Protein AF-A0A8C2FD23-F1 (afdb_monomer_lite)

Radius of gyration: 20.83 Å; chains: 1; bounding box: 55×33×51 Å

Secondary structure (DSSP, 8-state):
-GGGS-HHHHHHHHHHHHHHH-SS-SS---HHHHHHHHHHHHHHHHHHHHHHHHHHH-TT-SS-EEHHHHHHHHHGGGGG---HHHHHHHHHHHHHHHHHHHHH-SS-SSEE-HHHHHHHH-GGG-GGGHHHHHHHHHHHHHHHHHHHHS--

Sequence (152 aa):
TFNQLTPEESKRRLGKIAEKIDEDQDGFVTVDEMKRWIKQALKRWIDDDMERQWQAHNQNSDAYVSWEEYKNVTFGYIFDEADPKVSFNYRQMMIRDERRFKMADYDGDMRANKEEFTAFLHPEEFDYMKDIIVLQTFICKEAIYIHTHTHT

Organism: Cyprinus carpio (NCBI:txid7962)

pLDDT: mean 82.11, std 15.21, range [41.28, 96.44]

InterPro domains:
  IPR002048 EF-hand domain [PS50222] (9-44)
  IPR011992 EF-hand domain pair [SSF47473] (5-132)
  IPR018247 EF-Hand 1, calcium-binding site [PS00018] (22-34)

Foldseek 3Di:
DLVPDDPVVNVVVVQVVQCVLCPVPPSDHDPVSVVVVVVVVVVVVLVVVLVVVCVQQPPVPDQWGALVSVCCSPCVVVVPDPDPVSVVVVVVVSVLLQVLLCQLPPVRPRIGGSNSSSCSVCVVVPPSSVVSVVVVVVVVVVVVVCVVPVPD

Structure (mmCIF, N/CA/C/O backbone):
data_AF-A0A8C2FD23-F1
#
_entry.id   AF-A0A8C2FD23-F1
#
loop_
_atom_site.group_PDB
_atom_site.id
_atom_site.type_symbol
_atom_site.label_atom_id
_atom_site.label_alt_id
_atom_site.label_comp_id
_atom_site.label_asym_id
_atom_site.label_entity_id
_atom_site.label_seq_id
_atom_site.pdbx_PDB_ins_code
_atom_site.Cartn_x
_atom_site.Cartn_y
_atom_site.Cartn_z
_atom_site.occupancy
_atom_site.B_iso_or_equiv
_atom_site.auth_seq_id
_atom_site.auth_comp_id
_atom_site.auth_asym_id
_atom_site.auth_atom_id
_atom_site.pdbx_PDB_model_num
ATOM 1 N N . THR A 1 1 ? 6.323 14.826 20.253 1.00 47.00 1 THR A N 1
ATOM 2 C CA . THR A 1 1 ? 6.186 13.367 20.502 1.00 47.00 1 THR A CA 1
ATOM 3 C C . THR A 1 1 ? 5.312 13.139 21.733 1.00 47.00 1 THR A C 1
ATOM 5 O O . THR A 1 1 ? 5.292 14.002 22.600 1.00 47.00 1 THR A O 1
ATOM 8 N N . PHE A 1 2 ? 4.554 12.031 21.809 1.00 44.72 2 PHE A N 1
ATOM 9 C CA . PHE A 1 2 ? 3.543 11.753 22.862 1.00 44.72 2 PHE A CA 1
ATOM 10 C C . PHE A 1 2 ? 4.109 11.778 24.301 1.00 44.72 2 PHE A C 1
ATOM 12 O O . PHE A 1 2 ? 3.396 12.105 25.240 1.00 44.72 2 PHE A O 1
ATOM 19 N N . ASN A 1 3 ? 5.419 11.559 24.453 1.00 53.94 3 ASN A N 1
ATOM 20 C CA . ASN A 1 3 ? 6.145 11.555 25.731 1.00 53.94 3 ASN A CA 1
ATOM 21 C C . ASN A 1 3 ? 6.301 12.938 26.407 1.00 53.94 3 ASN A C 1
ATOM 23 O O . ASN A 1 3 ? 6.922 13.024 27.459 1.00 53.94 3 ASN A O 1
ATOM 27 N N . GLN A 1 4 ? 5.789 14.020 25.808 1.00 60.91 4 GLN A N 1
ATOM 28 C CA . GLN A 1 4 ? 5.907 15.397 26.323 1.00 60.91 4 GLN A CA 1
ATOM 29 C C . GLN A 1 4 ? 4.569 15.992 26.800 1.00 60.91 4 GLN A C 1
ATOM 31 O O . GLN A 1 4 ? 4.493 17.184 27.086 1.00 60.91 4 GLN A O 1
ATOM 36 N N . LEU A 1 5 ? 3.495 15.198 26.842 1.00 58.25 5 LEU A N 1
ATOM 37 C CA . LEU A 1 5 ? 2.162 15.674 27.213 1.00 58.25 5 LEU A CA 1
ATOM 38 C C . LEU A 1 5 ? 1.913 15.473 28.709 1.00 58.25 5 LEU A C 1
ATOM 40 O O . LEU A 1 5 ? 2.263 14.435 29.268 1.00 58.25 5 LEU A O 1
ATOM 44 N N . THR A 1 6 ? 1.265 16.447 29.352 1.00 73.94 6 THR A N 1
ATOM 45 C CA . THR A 1 6 ? 0.808 16.286 30.736 1.00 73.94 6 THR A CA 1
ATOM 46 C C . THR A 1 6 ? -0.185 15.117 30.838 1.00 73.94 6 THR A C 1
ATOM 48 O O . THR A 1 6 ? -0.850 14.780 29.846 1.00 73.94 6 THR A O 1
ATOM 51 N N . PRO A 1 7 ? -0.307 14.472 32.010 1.00 75.94 7 PRO A N 1
ATOM 52 C CA . PRO A 1 7 ? -1.253 13.374 32.220 1.00 75.94 7 PRO A CA 1
ATOM 53 C C . PRO A 1 7 ? -2.692 13.724 31.811 1.00 75.94 7 PRO A C 1
ATOM 55 O O . PRO A 1 7 ? -3.405 12.890 31.251 1.00 75.94 7 PRO A O 1
ATOM 58 N N . GLU A 1 8 ? -3.101 14.974 32.027 1.00 77.81 8 GLU A N 1
ATOM 59 C CA . GLU A 1 8 ? -4.424 15.499 31.691 1.00 77.81 8 GLU A CA 1
ATOM 60 C C . GLU A 1 8 ? -4.632 15.591 30.174 1.00 77.81 8 GLU A C 1
ATOM 62 O O . GLU A 1 8 ? -5.672 15.175 29.662 1.00 77.81 8 GLU A O 1
ATOM 67 N N . GLU A 1 9 ? -3.634 16.074 29.431 1.00 77.38 9 GLU A N 1
ATOM 68 C CA . GLU A 1 9 ? -3.711 16.184 27.971 1.00 77.38 9 GLU A CA 1
ATOM 69 C C . GLU A 1 9 ? -3.639 14.806 27.298 1.00 77.38 9 GLU A C 1
ATOM 71 O O . GLU A 1 9 ? -4.342 14.557 26.317 1.00 77.38 9 GLU A O 1
ATOM 76 N N . SER A 1 10 ? -2.858 13.879 27.861 1.00 77.25 10 SER A N 1
ATOM 77 C CA . SER A 1 10 ? -2.819 12.479 27.424 1.00 77.25 10 SER A CA 1
ATOM 78 C C . SER A 1 10 ? -4.171 11.791 27.623 1.00 77.25 10 SER A C 1
ATOM 80 O O . SER A 1 10 ? -4.690 11.198 26.678 1.00 77.25 10 SER A O 1
ATOM 82 N N . LYS A 1 11 ? -4.797 11.937 28.803 1.00 79.50 11 LYS A N 1
ATOM 83 C CA . LYS A 1 11 ? -6.154 11.423 29.068 1.00 79.50 11 LYS A CA 1
ATOM 84 C C . LYS A 1 11 ? -7.192 12.034 28.134 1.00 79.50 11 LYS A C 1
ATOM 86 O O . LYS A 1 11 ? -8.011 11.306 27.586 1.00 79.50 11 LYS A O 1
ATOM 91 N N . ARG A 1 12 ? -7.140 13.349 27.904 1.00 82.94 12 ARG A N 1
ATOM 92 C CA . ARG A 1 12 ? -8.079 14.040 27.010 1.00 82.94 12 ARG A CA 1
ATOM 93 C C . ARG A 1 12 ? -7.971 13.542 25.568 1.00 82.94 12 ARG A C 1
ATOM 95 O O . ARG A 1 12 ? -8.985 13.348 24.905 1.00 82.94 12 ARG A O 1
ATOM 102 N N . ARG A 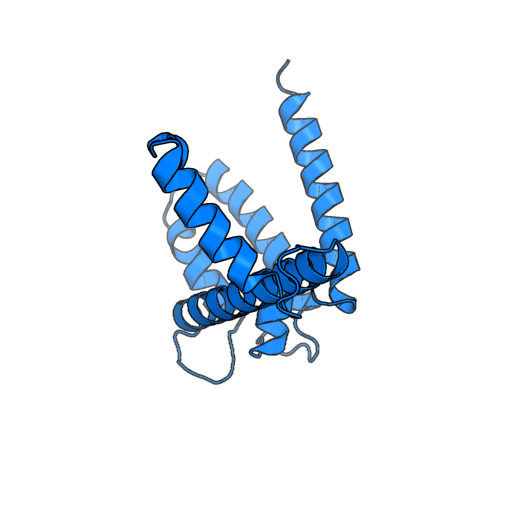1 13 ? -6.750 13.337 25.064 1.00 83.44 13 ARG A N 1
ATOM 103 C CA . ARG A 1 13 ? -6.531 12.799 23.713 1.00 83.44 13 ARG A CA 1
ATOM 104 C C . ARG A 1 13 ? -6.959 11.344 23.601 1.00 83.44 13 ARG A C 1
ATOM 106 O O . ARG A 1 13 ? -7.582 10.997 22.606 1.00 83.44 13 ARG A O 1
ATOM 113 N N . LEU A 1 14 ? -6.655 10.530 24.612 1.00 83.38 14 LEU A N 1
ATOM 114 C CA . LEU A 1 14 ? -7.077 9.133 24.648 1.00 83.38 14 LEU A CA 1
ATOM 115 C C . LEU A 1 14 ? -8.607 9.022 24.688 1.00 83.38 14 LEU A C 1
ATOM 117 O O . LEU A 1 14 ? -9.166 8.226 23.947 1.00 83.38 14 LEU A O 1
ATOM 121 N N . GLY A 1 15 ? -9.277 9.878 25.468 1.00 85.88 15 GLY A N 1
ATOM 122 C CA . GLY A 1 15 ? -10.740 9.950 25.533 1.00 85.88 15 GLY A CA 1
ATOM 123 C C . GLY A 1 15 ? -11.374 10.231 24.170 1.00 85.88 15 GLY A C 1
ATOM 124 O O . GLY A 1 15 ? -12.239 9.485 23.738 1.00 85.88 15 GLY A O 1
ATOM 125 N N . LYS A 1 16 ? -10.848 11.205 23.416 1.00 87.00 16 LYS A N 1
ATOM 126 C CA . LYS A 1 16 ? -11.310 11.492 22.042 1.00 87.00 16 LYS A CA 1
ATOM 127 C C . LYS A 1 16 ? -11.091 10.352 21.048 1.00 87.00 16 LYS A C 1
ATOM 129 O O . LYS A 1 16 ? -11.702 10.347 19.984 1.00 87.00 16 LYS A O 1
ATOM 134 N N . ILE A 1 17 ? -10.129 9.471 21.314 1.00 85.75 17 ILE A N 1
ATOM 135 C CA . ILE A 1 17 ? -9.892 8.284 20.491 1.00 85.75 17 ILE A CA 1
ATOM 136 C C . ILE A 1 17 ? -10.873 7.190 20.909 1.00 85.75 17 ILE A C 1
ATOM 138 O O . ILE A 1 17 ? -11.491 6.602 20.034 1.00 85.75 17 ILE A O 1
ATOM 142 N N . ALA A 1 18 ? -11.074 6.978 22.212 1.00 87.25 18 ALA A N 1
ATOM 143 C CA . ALA A 1 18 ? -12.063 6.039 22.737 1.00 87.25 18 ALA A CA 1
ATOM 144 C C . ALA A 1 18 ? -13.479 6.364 22.236 1.00 87.25 18 ALA A C 1
ATOM 146 O O . ALA A 1 18 ? -14.126 5.478 21.701 1.00 87.25 18 ALA A O 1
ATOM 147 N N . GLU A 1 19 ? -13.887 7.637 22.250 1.00 89.00 19 GLU A N 1
ATOM 148 C CA . GLU A 1 19 ? -15.161 8.116 21.676 1.00 89.00 19 GLU A CA 1
ATOM 149 C C . GLU A 1 19 ? -15.326 7.807 20.176 1.00 89.00 19 GLU A C 1
ATOM 151 O O . GLU A 1 19 ? -16.437 7.801 19.663 1.00 89.00 19 GLU A O 1
ATOM 156 N N . LYS A 1 20 ? -14.226 7.613 19.438 1.00 87.06 20 LYS A N 1
ATOM 157 C CA . LYS A 1 20 ? -14.264 7.236 18.014 1.00 87.06 20 LYS A CA 1
ATOM 158 C C . LYS A 1 20 ? -14.242 5.727 17.793 1.00 87.06 20 LYS A C 1
ATOM 160 O O . LYS A 1 20 ? -14.467 5.301 16.663 1.00 87.06 20 LYS A O 1
ATOM 165 N N . ILE A 1 21 ? -13.845 4.962 18.808 1.00 89.69 21 ILE A N 1
ATOM 166 C CA . ILE A 1 21 ? -13.783 3.500 18.763 1.00 89.69 21 ILE A CA 1
ATOM 167 C C . ILE A 1 21 ? -15.110 2.913 19.245 1.00 89.69 21 ILE A C 1
ATOM 169 O O . ILE A 1 21 ? -15.560 1.942 18.653 1.00 89.69 21 ILE A O 1
ATOM 173 N N . ASP A 1 22 ? -15.689 3.506 20.289 1.00 91.25 22 ASP A N 1
ATOM 174 C CA . ASP A 1 22 ? -17.010 3.198 20.839 1.00 91.25 22 ASP A CA 1
ATOM 175 C C . ASP A 1 22 ? -18.089 3.505 19.781 1.00 91.25 22 ASP A C 1
ATOM 177 O O . ASP A 1 22 ? -18.462 4.660 19.549 1.00 91.25 22 ASP A O 1
ATOM 181 N N . GLU A 1 23 ? -18.491 2.472 19.036 1.00 87.75 23 GLU A N 1
ATOM 182 C CA . GLU A 1 23 ? -19.409 2.583 17.898 1.00 87.75 23 GLU A CA 1
ATOM 183 C C . GLU A 1 23 ? -20.866 2.582 18.369 1.00 87.75 23 GLU A C 1
ATOM 185 O O . GLU A 1 23 ? -21.706 3.239 17.745 1.00 87.75 23 GLU A O 1
ATOM 190 N N . ASP A 1 24 ? -21.168 1.842 19.440 1.00 90.56 24 ASP A N 1
ATOM 191 C CA . ASP A 1 24 ? -22.516 1.736 20.004 1.00 90.56 24 ASP A CA 1
ATOM 192 C C . ASP A 1 24 ? -22.827 2.792 21.078 1.00 90.56 24 ASP A C 1
ATOM 194 O O . ASP A 1 24 ? -23.991 2.952 21.460 1.00 90.56 24 ASP A O 1
ATOM 198 N N . GLN A 1 25 ? -21.827 3.599 21.445 1.00 89.75 25 GLN A N 1
ATOM 199 C CA . GLN A 1 25 ? -21.914 4.715 22.385 1.00 89.75 25 GLN A CA 1
ATOM 200 C C . GLN A 1 25 ? -22.344 4.275 23.788 1.00 89.75 25 GLN A C 1
ATOM 202 O O . GLN A 1 25 ? -22.996 5.040 24.510 1.00 89.75 25 GLN A O 1
ATOM 207 N N . ASP A 1 26 ? -21.997 3.049 24.185 1.00 91.25 26 ASP A N 1
ATOM 208 C CA . ASP A 1 26 ? -22.305 2.514 25.510 1.00 91.25 26 ASP A CA 1
ATOM 209 C C . ASP A 1 26 ? -21.333 3.008 26.604 1.00 91.25 26 ASP A C 1
ATOM 211 O O . ASP A 1 26 ? -21.570 2.804 27.803 1.00 91.25 26 ASP A O 1
ATOM 215 N N . GLY A 1 27 ? -20.283 3.737 26.205 1.00 89.06 27 GLY A N 1
ATOM 216 C CA . GLY A 1 27 ? -19.261 4.304 27.079 1.00 89.06 27 GLY A CA 1
ATOM 217 C C . GLY A 1 27 ? -18.094 3.357 27.368 1.00 89.06 27 GLY A C 1
ATOM 218 O O . GLY A 1 27 ? -17.200 3.715 28.147 1.00 89.06 27 GLY A O 1
ATOM 219 N N . PHE A 1 28 ? -18.075 2.171 26.763 1.00 90.12 28 PHE A N 1
ATOM 220 C CA . PHE A 1 28 ? -17.003 1.192 26.839 1.00 90.12 28 PHE A CA 1
ATOM 221 C C . PHE A 1 28 ? -16.396 0.946 25.456 1.00 90.12 28 PHE A C 1
ATOM 223 O O . PHE A 1 28 ? -16.921 1.319 24.422 1.00 90.12 28 PHE A O 1
ATOM 230 N N . VAL A 1 29 ? -15.202 0.353 25.445 1.00 90.69 29 VAL A N 1
ATOM 231 C CA . VAL A 1 29 ? -14.561 -0.085 24.204 1.00 90.69 29 VAL A CA 1
ATOM 232 C C . VAL A 1 29 ? -14.371 -1.583 24.290 1.00 90.69 29 VAL A C 1
ATOM 234 O O . VAL A 1 29 ? -13.543 -2.084 25.060 1.00 90.69 29 VAL A O 1
ATOM 237 N N . THR A 1 30 ? -15.143 -2.305 23.493 1.00 93.25 30 THR A N 1
ATOM 238 C CA . THR A 1 30 ? -15.041 -3.754 23.379 1.00 93.25 30 THR A CA 1
ATOM 239 C C . THR A 1 30 ? -13.857 -4.160 22.497 1.00 93.25 30 THR A C 1
ATOM 241 O O . THR A 1 30 ? -13.329 -3.399 21.680 1.00 93.25 30 THR A O 1
ATOM 244 N N . VAL A 1 31 ? -13.415 -5.415 22.638 1.00 92.38 31 VAL A N 1
ATOM 245 C CA . VAL A 1 31 ? -12.338 -5.976 21.801 1.00 92.38 31 VAL A CA 1
ATOM 246 C C . VAL A 1 31 ? -12.713 -5.948 20.318 1.00 92.38 31 VAL A C 1
ATOM 248 O O . VAL A 1 31 ? -11.846 -5.742 19.467 1.00 92.38 31 VAL A O 1
ATOM 251 N N . ASP A 1 32 ? -13.986 -6.162 19.994 1.00 93.38 32 ASP A N 1
ATOM 252 C CA . ASP A 1 32 ? -14.434 -6.222 18.607 1.00 93.38 32 ASP A CA 1
ATOM 253 C C . ASP A 1 32 ? -14.523 -4.833 17.970 1.00 93.38 32 ASP A C 1
ATOM 255 O O . ASP A 1 32 ? -14.112 -4.683 16.819 1.00 93.38 32 ASP A O 1
ATOM 259 N N . GLU A 1 33 ? -14.948 -3.812 18.714 1.00 91.25 33 GLU A N 1
ATOM 260 C CA . GLU A 1 33 ? -14.868 -2.409 18.281 1.00 91.25 33 GLU A CA 1
ATOM 261 C C . GLU A 1 33 ? -13.429 -1.971 18.049 1.00 91.25 33 GLU A C 1
ATOM 263 O O . GLU A 1 33 ? -13.102 -1.443 16.987 1.00 91.25 33 GLU A O 1
ATOM 268 N N . MET A 1 34 ? -12.528 -2.292 18.981 1.00 91.56 34 MET A N 1
ATOM 269 C CA . MET A 1 34 ? -11.105 -2.003 18.818 1.00 91.56 34 MET A CA 1
ATOM 270 C C . MET A 1 34 ? -10.544 -2.660 17.548 1.00 91.56 34 MET A C 1
ATOM 272 O O . MET A 1 34 ? -9.848 -2.014 16.765 1.00 91.56 34 MET A O 1
ATOM 276 N N . LYS A 1 35 ? -10.872 -3.934 17.292 1.00 91.19 35 LYS A N 1
ATOM 277 C CA . LYS A 1 35 ? -10.460 -4.628 16.060 1.00 91.19 35 LYS A CA 1
ATOM 278 C C . LYS A 1 35 ? -11.019 -3.954 14.808 1.00 91.19 35 LYS A C 1
ATOM 280 O O . LYS A 1 35 ? -10.288 -3.825 13.826 1.00 91.19 35 LYS A O 1
ATOM 285 N N . ARG A 1 36 ? -12.295 -3.554 14.810 1.00 91.75 36 ARG A N 1
ATOM 286 C CA . ARG A 1 36 ? -12.918 -2.862 13.671 1.00 91.75 36 ARG A CA 1
ATOM 287 C C . ARG A 1 36 ? -12.263 -1.511 13.428 1.00 91.75 36 ARG A C 1
ATOM 289 O O . ARG A 1 36 ? -11.894 -1.231 12.289 1.00 91.75 36 ARG A O 1
ATOM 296 N N . TRP A 1 37 ? -12.030 -0.732 14.478 1.00 92.12 37 TRP A N 1
ATOM 297 C CA . TRP A 1 37 ? -11.359 0.557 14.380 1.00 92.12 37 TRP A CA 1
ATOM 298 C C . TRP A 1 37 ? -9.928 0.425 13.851 1.00 92.12 37 TRP A C 1
ATOM 300 O O . TRP A 1 37 ? -9.559 1.147 12.928 1.00 92.12 37 TRP A O 1
ATOM 310 N N . ILE A 1 38 ? -9.145 -0.543 14.348 1.00 90.25 38 ILE A N 1
ATOM 311 C CA . ILE A 1 38 ? -7.787 -0.812 13.844 1.00 90.25 38 ILE A CA 1
ATOM 312 C C . ILE A 1 38 ? -7.821 -1.150 12.350 1.00 90.25 38 ILE A C 1
ATOM 314 O O . ILE A 1 38 ? -7.049 -0.580 11.583 1.00 90.25 38 ILE A O 1
ATOM 318 N N . LYS A 1 39 ? -8.733 -2.029 11.914 1.00 89.69 39 LYS A N 1
ATOM 319 C CA . LYS A 1 39 ? -8.879 -2.379 10.490 1.00 89.69 39 LYS A CA 1
ATOM 320 C C . LYS A 1 39 ? -9.262 -1.173 9.632 1.00 89.69 39 LYS A C 1
ATOM 322 O O . LYS A 1 39 ? -8.702 -0.984 8.558 1.00 89.69 39 LYS A O 1
ATOM 327 N N . GLN A 1 40 ? -10.192 -0.342 10.099 1.00 89.62 40 GLN A N 1
ATOM 328 C CA . GLN A 1 40 ? -10.587 0.878 9.390 1.00 89.62 40 GLN A CA 1
ATOM 329 C C . GLN A 1 40 ? -9.442 1.894 9.316 1.00 89.62 40 GLN A C 1
ATOM 331 O O . GLN A 1 40 ? -9.249 2.523 8.278 1.00 89.62 40 GLN A O 1
ATOM 336 N N . ALA A 1 41 ? -8.683 2.061 10.401 1.00 90.44 41 ALA A N 1
ATOM 337 C CA . ALA A 1 41 ? -7.537 2.959 10.443 1.00 90.44 41 ALA A CA 1
ATOM 338 C C . ALA A 1 41 ? -6.426 2.486 9.497 1.00 90.44 41 ALA A C 1
ATOM 340 O O . ALA A 1 41 ? -5.882 3.301 8.754 1.00 90.44 41 ALA A O 1
ATOM 341 N N . LEU A 1 42 ? -6.148 1.178 9.481 1.00 88.31 42 LEU A N 1
ATOM 342 C CA . LEU A 1 42 ? -5.193 0.559 8.565 1.00 88.31 42 LEU A CA 1
ATOM 343 C C . LEU A 1 42 ? -5.609 0.774 7.108 1.00 88.31 42 LEU A C 1
ATOM 345 O O . LEU A 1 42 ? -4.807 1.265 6.324 1.00 88.31 42 LEU A O 1
ATOM 349 N N . LYS A 1 43 ? -6.877 0.508 6.769 1.00 90.25 43 LYS A N 1
ATOM 350 C CA . LYS A 1 43 ? -7.400 0.732 5.415 1.00 90.25 43 LYS A CA 1
ATOM 351 C C . LYS A 1 43 ? -7.236 2.183 4.959 1.00 90.25 43 LYS A C 1
ATOM 353 O O . LYS A 1 43 ? -6.738 2.421 3.871 1.00 90.25 43 LYS A O 1
ATOM 358 N N . ARG A 1 44 ? -7.594 3.156 5.804 1.00 90.94 44 ARG A N 1
ATOM 359 C CA . ARG A 1 44 ? -7.407 4.583 5.475 1.00 90.94 44 ARG A CA 1
ATOM 360 C C . ARG A 1 44 ? -5.938 4.935 5.264 1.00 90.94 44 ARG A C 1
ATOM 362 O O . ARG A 1 44 ? -5.624 5.719 4.382 1.00 90.94 44 ARG A O 1
ATOM 369 N N . TRP A 1 45 ? -5.049 4.374 6.082 1.00 90.56 45 TRP A N 1
ATOM 370 C CA . TRP A 1 45 ? -3.616 4.594 5.925 1.00 90.56 45 TRP A CA 1
ATOM 371 C C . TRP A 1 45 ? -3.089 4.009 4.608 1.00 90.56 45 TRP A C 1
ATOM 373 O O . TRP A 1 45 ? -2.328 4.695 3.933 1.00 90.56 45 TRP A O 1
ATOM 383 N N . ILE A 1 46 ? -3.532 2.805 4.233 1.00 87.88 46 ILE A N 1
ATOM 384 C CA . ILE A 1 46 ? -3.225 2.174 2.940 1.00 87.88 46 ILE A CA 1
ATOM 385 C C . ILE A 1 46 ? -3.734 3.035 1.786 1.00 87.88 46 ILE A C 1
ATOM 387 O O . ILE A 1 46 ? -2.972 3.322 0.874 1.00 87.88 46 ILE A O 1
ATOM 391 N N . ASP A 1 47 ? -4.988 3.489 1.836 1.00 89.44 47 ASP A N 1
ATOM 392 C CA . ASP A 1 47 ? -5.572 4.328 0.784 1.00 89.44 47 ASP A CA 1
ATOM 393 C C . ASP A 1 47 ? -4.773 5.638 0.616 1.00 89.44 47 ASP A C 1
ATOM 395 O O . ASP A 1 47 ? -4.435 6.038 -0.500 1.00 89.44 47 ASP A O 1
ATOM 399 N N . ASP A 1 48 ? -4.413 6.284 1.731 1.00 91.25 48 ASP A N 1
ATOM 400 C CA . ASP A 1 48 ? -3.604 7.505 1.732 1.00 91.25 48 ASP A CA 1
ATOM 401 C C . ASP A 1 48 ? -2.172 7.264 1.223 1.00 91.25 48 ASP A C 1
ATOM 403 O O . ASP A 1 48 ? -1.594 8.134 0.567 1.00 91.25 48 ASP A O 1
ATOM 407 N N . ASP A 1 49 ? -1.549 6.136 1.582 1.00 89.50 49 ASP A N 1
ATOM 408 C CA . ASP A 1 49 ? -0.210 5.781 1.104 1.00 89.50 49 ASP A CA 1
ATOM 409 C C . ASP A 1 49 ? -0.229 5.436 -0.383 1.00 89.50 49 ASP A C 1
ATOM 411 O O . ASP A 1 49 ? 0.555 6.006 -1.140 1.00 89.50 49 ASP A O 1
ATOM 415 N N . MET A 1 50 ? -1.191 4.621 -0.819 1.00 92.06 50 MET A N 1
ATOM 416 C CA . MET A 1 50 ? -1.416 4.284 -2.221 1.00 92.06 50 MET A CA 1
ATOM 417 C C . MET A 1 50 ? -1.554 5.539 -3.074 1.00 92.06 50 MET A C 1
ATOM 419 O O . MET A 1 50 ? -0.844 5.665 -4.067 1.00 92.06 50 MET A O 1
ATOM 423 N N . GLU A 1 51 ? -2.393 6.500 -2.682 1.00 92.44 51 GLU A N 1
ATOM 424 C CA . GLU A 1 51 ? -2.594 7.712 -3.478 1.00 92.44 51 GLU A CA 1
ATOM 425 C C . GLU A 1 51 ? -1.318 8.568 -3.548 1.00 92.44 51 GLU A C 1
ATOM 427 O O . GLU A 1 51 ? -0.970 9.078 -4.615 1.00 92.44 51 GLU A O 1
ATOM 432 N N . ARG A 1 52 ? -0.562 8.677 -2.445 1.00 93.19 52 ARG A N 1
ATOM 433 C CA . ARG A 1 52 ? 0.741 9.364 -2.442 1.00 93.19 52 ARG A CA 1
ATOM 434 C C . ARG A 1 52 ? 1.751 8.676 -3.360 1.00 93.19 52 ARG A C 1
ATOM 436 O O . ARG A 1 52 ? 2.415 9.351 -4.146 1.00 93.19 52 ARG A O 1
ATOM 443 N N . GLN A 1 53 ? 1.876 7.352 -3.264 1.00 92.75 53 GLN A N 1
ATOM 444 C CA . GLN A 1 53 ? 2.809 6.576 -4.082 1.00 92.75 53 GLN A CA 1
ATOM 445 C C . GLN A 1 53 ? 2.408 6.598 -5.557 1.00 92.75 53 GLN A C 1
ATOM 447 O O . GLN A 1 53 ? 3.277 6.738 -6.416 1.00 92.75 53 GLN A O 1
ATOM 452 N N . TRP A 1 54 ? 1.109 6.522 -5.850 1.00 93.00 54 TRP A N 1
ATOM 453 C CA . TRP A 1 54 ? 0.565 6.605 -7.201 1.00 93.00 54 TRP A CA 1
ATOM 454 C C . TRP A 1 54 ? 0.945 7.927 -7.863 1.00 93.00 54 TRP A C 1
ATOM 456 O O . TRP A 1 54 ? 1.537 7.930 -8.937 1.00 93.00 54 TRP A O 1
ATOM 466 N N . GLN A 1 55 ? 0.689 9.052 -7.191 1.00 93.50 55 GLN A N 1
ATOM 467 C CA . GLN A 1 55 ? 1.037 10.382 -7.704 1.00 93.50 55 GLN A CA 1
ATOM 468 C C . GLN A 1 55 ? 2.546 10.565 -7.906 1.00 93.50 55 GLN A C 1
ATOM 470 O O . GLN A 1 55 ? 2.963 11.246 -8.839 1.00 93.50 55 GLN A O 1
ATOM 475 N N . ALA A 1 56 ? 3.372 9.967 -7.045 1.00 91.75 56 ALA A N 1
ATOM 476 C CA . ALA A 1 56 ? 4.824 10.058 -7.158 1.00 91.75 56 ALA A CA 1
ATOM 477 C C . ALA A 1 56 ? 5.392 9.243 -8.335 1.00 91.75 56 ALA A C 1
ATOM 479 O O . ALA A 1 56 ? 6.386 9.655 -8.933 1.00 91.75 56 ALA A O 1
ATOM 480 N N . HIS A 1 57 ? 4.788 8.101 -8.670 1.00 91.38 57 HIS A N 1
ATOM 481 C CA . HIS A 1 57 ? 5.332 7.171 -9.666 1.00 91.38 57 HIS A CA 1
ATOM 482 C C . HIS A 1 57 ? 4.655 7.262 -11.036 1.00 91.38 57 HIS A C 1
ATOM 484 O O . HIS A 1 57 ? 5.300 6.970 -12.037 1.00 91.38 57 HIS A O 1
ATOM 490 N N . ASN A 1 58 ? 3.405 7.720 -11.108 1.00 91.81 58 ASN A N 1
ATOM 491 C CA . ASN A 1 58 ? 2.680 7.929 -12.360 1.00 91.81 58 ASN A CA 1
ATOM 492 C C . ASN A 1 58 ? 3.103 9.251 -13.032 1.00 91.81 58 ASN A C 1
ATOM 494 O O . ASN A 1 58 ? 2.393 10.260 -13.018 1.00 91.81 58 ASN A O 1
ATOM 498 N N . GLN A 1 59 ? 4.316 9.256 -13.584 1.00 89.00 59 GLN A N 1
ATOM 499 C CA . GLN A 1 59 ? 4.952 10.440 -14.167 1.00 89.00 59 GLN A CA 1
ATOM 500 C C . GLN A 1 59 ? 4.270 10.891 -15.462 1.00 89.00 59 GLN A C 1
ATOM 502 O O . GLN A 1 59 ? 4.235 12.084 -15.767 1.00 89.00 59 GLN A O 1
ATOM 507 N N . ASN A 1 60 ? 3.725 9.947 -16.229 1.00 90.50 60 ASN A N 1
ATOM 508 C CA . ASN A 1 60 ? 3.032 10.234 -17.479 1.00 90.50 60 ASN A CA 1
ATOM 509 C C . ASN A 1 60 ? 1.532 10.561 -17.286 1.00 90.50 60 ASN A C 1
ATOM 511 O O . ASN A 1 60 ? 0.876 10.975 -18.244 1.00 90.50 60 ASN A O 1
ATOM 515 N N . SER A 1 61 ? 1.020 10.441 -16.052 1.00 90.81 61 SER A N 1
ATOM 516 C CA . SER A 1 61 ? -0.384 10.653 -15.673 1.00 90.81 61 SER A CA 1
ATOM 517 C C . SER A 1 61 ? -1.379 9.792 -16.463 1.00 90.81 61 SER A C 1
ATOM 519 O O . SER A 1 61 ? -2.493 10.240 -16.752 1.00 90.81 61 SER A O 1
ATOM 521 N N . ASP A 1 62 ? -0.990 8.571 -16.832 1.00 92.00 62 ASP A N 1
ATOM 522 C CA . ASP A 1 62 ? -1.883 7.599 -17.457 1.00 92.00 62 ASP A CA 1
ATOM 523 C C . ASP A 1 62 ? -2.668 6.784 -16.402 1.00 92.00 62 ASP A C 1
ATOM 525 O O . ASP A 1 62 ? -2.741 7.147 -15.225 1.00 92.00 62 ASP A O 1
ATOM 529 N N . ALA A 1 63 ? -3.374 5.732 -16.820 1.00 93.69 63 ALA A N 1
ATOM 530 C CA . ALA A 1 63 ? -4.184 4.917 -15.909 1.00 93.69 63 ALA A CA 1
ATOM 531 C C . ALA A 1 63 ? -3.376 3.853 -15.138 1.00 93.69 63 ALA A C 1
ATOM 533 O O . ALA A 1 63 ? -3.965 3.086 -14.375 1.00 93.69 63 ALA A O 1
ATOM 534 N N . TYR A 1 64 ? -2.058 3.810 -15.323 1.00 95.88 64 TYR A N 1
ATOM 535 C CA . TYR A 1 64 ? -1.169 2.749 -14.881 1.00 95.88 64 TYR A CA 1
ATOM 536 C C . TYR A 1 64 ? 0.114 3.321 -14.259 1.00 95.88 64 TYR A C 1
ATOM 538 O O . TYR A 1 64 ? 0.419 4.508 -14.335 1.00 95.88 64 TYR A O 1
ATOM 546 N N . VAL A 1 65 ? 0.881 2.451 -13.611 1.00 96.06 65 VAL A N 1
ATOM 547 C CA . VAL A 1 65 ? 2.279 2.701 -13.260 1.00 96.06 65 VAL A CA 1
ATOM 548 C C . VAL A 1 65 ? 3.090 1.570 -13.864 1.00 96.06 65 VAL A C 1
ATOM 550 O O . VAL A 1 65 ? 2.937 0.415 -13.473 1.00 96.06 65 VAL A O 1
ATOM 553 N N . SER A 1 66 ? 3.954 1.875 -14.827 1.00 96.44 66 SER A N 1
ATOM 554 C CA . SER A 1 66 ? 4.840 0.868 -15.411 1.00 96.44 66 SER A CA 1
ATOM 555 C C . SER A 1 66 ? 5.995 0.514 -14.475 1.00 96.44 66 SER A C 1
ATOM 557 O O . SER A 1 66 ? 6.460 1.336 -13.679 1.00 96.44 66 SER A O 1
ATOM 559 N N . TRP A 1 67 ? 6.533 -0.701 -14.612 1.00 95.44 67 TRP A N 1
ATOM 560 C CA . TRP A 1 67 ? 7.745 -1.086 -13.882 1.00 95.44 67 TRP A CA 1
ATOM 561 C C . TRP A 1 67 ? 8.916 -0.119 -14.126 1.00 95.44 67 TRP A C 1
ATOM 563 O O . TRP A 1 67 ? 9.672 0.187 -13.205 1.00 95.44 67 TRP A O 1
ATOM 573 N N . GLU A 1 68 ? 9.067 0.393 -15.351 1.00 93.50 68 GLU A N 1
ATOM 574 C CA . GLU A 1 68 ? 10.139 1.339 -15.679 1.00 93.50 68 GLU A CA 1
ATOM 575 C C . GLU A 1 68 ? 9.947 2.697 -14.991 1.00 93.50 68 GLU A C 1
ATOM 577 O O . GLU A 1 68 ? 10.923 3.270 -14.508 1.00 93.50 68 GLU A O 1
ATOM 582 N N . GLU A 1 69 ? 8.715 3.197 -14.873 1.00 93.75 69 GLU A N 1
ATOM 583 C CA . GLU A 1 69 ? 8.430 4.404 -14.085 1.00 93.75 69 GLU A CA 1
ATOM 584 C C . GLU A 1 69 ? 8.750 4.191 -12.608 1.00 93.75 69 GLU A C 1
ATOM 586 O O . GLU A 1 69 ? 9.479 4.993 -12.016 1.00 93.75 69 GLU A O 1
ATOM 591 N N . TYR A 1 70 ? 8.294 3.069 -12.039 1.00 94.06 70 TYR A N 1
ATOM 592 C CA . TYR A 1 70 ? 8.598 2.716 -10.656 1.00 94.06 70 TYR A CA 1
ATOM 593 C C . TYR A 1 70 ? 10.108 2.665 -10.404 1.00 94.06 70 TYR A C 1
ATOM 595 O O . TYR A 1 70 ? 10.632 3.298 -9.482 1.00 94.06 70 TYR A O 1
ATOM 603 N N . LYS A 1 71 ? 10.822 1.946 -11.272 1.00 92.06 71 LYS A N 1
ATOM 604 C CA . LYS A 1 71 ? 12.268 1.765 -11.203 1.00 92.06 71 LYS A CA 1
ATOM 605 C C . LYS A 1 71 ? 13.022 3.084 -11.335 1.00 92.06 71 LYS A C 1
ATOM 607 O O . LYS A 1 71 ? 13.978 3.301 -10.595 1.00 92.06 71 LYS A O 1
ATOM 612 N N . ASN A 1 72 ? 12.618 3.961 -12.249 1.00 90.38 72 ASN A N 1
ATOM 613 C CA . ASN A 1 72 ? 13.297 5.236 -12.465 1.00 90.38 72 ASN A CA 1
ATOM 614 C C . ASN A 1 72 ? 13.117 6.187 -11.280 1.00 90.38 72 ASN A C 1
ATOM 616 O O . ASN A 1 72 ? 14.087 6.804 -10.848 1.00 90.38 72 ASN A O 1
ATOM 620 N N . VAL A 1 73 ? 11.914 6.273 -10.712 1.00 90.19 73 VAL A N 1
ATOM 621 C CA . VAL A 1 73 ? 11.665 7.119 -9.534 1.00 90.19 73 VAL A CA 1
ATOM 622 C C . VAL A 1 73 ? 12.360 6.553 -8.290 1.00 90.19 73 VAL A C 1
ATOM 624 O O . VAL A 1 73 ? 12.974 7.305 -7.535 1.00 90.19 73 VAL A O 1
ATOM 627 N N . THR A 1 74 ? 12.334 5.230 -8.102 1.00 88.12 74 THR A N 1
ATOM 628 C CA . THR A 1 74 ? 12.869 4.574 -6.895 1.00 88.12 74 THR A CA 1
ATOM 629 C C . THR A 1 74 ? 14.389 4.396 -6.926 1.00 88.12 74 THR A C 1
ATOM 631 O O . THR A 1 74 ? 15.045 4.515 -5.894 1.00 88.12 74 THR A O 1
ATOM 634 N N . PHE A 1 75 ? 14.972 4.104 -8.093 1.00 85.56 75 PHE A N 1
ATOM 635 C CA . PHE A 1 75 ? 16.388 3.737 -8.229 1.00 85.56 75 PHE A CA 1
ATOM 636 C C . PHE A 1 75 ? 17.178 4.632 -9.193 1.00 85.56 75 PHE A C 1
ATOM 638 O O . PHE A 1 75 ? 18.392 4.467 -9.300 1.00 85.56 75 PHE A O 1
ATOM 645 N N . GLY A 1 76 ? 16.542 5.575 -9.896 1.00 80.69 76 GLY A N 1
ATOM 646 C CA . GLY A 1 76 ? 17.192 6.372 -10.945 1.00 80.69 76 GLY A CA 1
ATOM 647 C C . GLY A 1 76 ? 18.410 7.161 -10.465 1.00 80.69 76 GLY A C 1
ATOM 648 O O . GLY A 1 76 ? 19.409 7.223 -11.172 1.00 80.69 76 GLY A O 1
ATOM 649 N N . TYR A 1 77 ? 18.377 7.675 -9.232 1.00 73.25 77 TYR A N 1
ATOM 650 C CA . TYR A 1 77 ? 19.482 8.437 -8.636 1.00 73.25 77 TYR A CA 1
ATOM 651 C C . TYR A 1 77 ? 20.693 7.573 -8.242 1.00 73.25 77 TYR A C 1
ATOM 653 O O . TYR A 1 77 ? 21.784 8.088 -8.021 1.00 73.25 77 TYR A O 1
ATOM 661 N N . ILE A 1 78 ? 20.514 6.255 -8.141 1.00 68.12 78 ILE A N 1
ATOM 662 C CA . ILE A 1 78 ? 21.527 5.328 -7.618 1.00 68.12 78 ILE A CA 1
ATOM 663 C C . ILE A 1 78 ? 22.538 4.952 -8.701 1.00 68.12 78 ILE A C 1
ATOM 665 O O . ILE A 1 78 ? 23.689 4.640 -8.402 1.00 68.12 78 ILE A O 1
ATOM 669 N N . PHE A 1 79 ? 22.131 4.997 -9.970 1.00 61.72 79 PHE A N 1
ATOM 670 C CA . PHE A 1 79 ? 23.024 4.700 -11.090 1.00 61.72 79 PHE A CA 1
ATOM 671 C C . PHE A 1 79 ? 24.107 5.771 -11.299 1.00 61.72 79 PHE A C 1
ATOM 673 O O . PHE A 1 79 ? 25.105 5.478 -11.956 1.00 61.72 79 PHE A O 1
ATOM 680 N N . ASP A 1 80 ? 23.949 6.951 -10.690 1.00 62.97 80 ASP A N 1
ATOM 681 C CA . ASP A 1 80 ? 24.941 8.031 -10.704 1.00 62.97 80 ASP A CA 1
ATOM 682 C C . ASP A 1 80 ? 25.958 7.938 -9.545 1.00 62.97 80 ASP A C 1
ATOM 684 O O . ASP A 1 80 ? 27.010 8.583 -9.593 1.00 62.97 80 ASP A O 1
ATOM 688 N N . GLU A 1 81 ? 25.709 7.116 -8.514 1.00 58.75 81 GLU A N 1
ATOM 689 C CA . GLU A 1 81 ? 26.635 6.944 -7.387 1.00 58.75 81 GLU A CA 1
ATOM 690 C C . GLU A 1 81 ? 27.687 5.853 -7.668 1.00 58.75 81 GLU A C 1
ATOM 692 O O . GLU A 1 81 ? 27.402 4.662 -7.782 1.00 58.75 81 GLU A O 1
ATOM 697 N N . ALA A 1 82 ? 28.952 6.273 -7.750 1.00 57.72 82 ALA A N 1
ATOM 698 C CA . ALA A 1 82 ? 30.093 5.476 -8.207 1.00 57.72 82 ALA A CA 1
ATOM 699 C C . ALA A 1 82 ? 30.601 4.378 -7.240 1.00 57.72 82 ALA A C 1
ATOM 701 O O . ALA A 1 82 ? 31.666 3.813 -7.498 1.00 57.72 82 ALA A O 1
ATOM 702 N N . ASP A 1 83 ? 29.905 4.064 -6.137 1.00 69.12 83 ASP A N 1
ATOM 703 C CA . ASP A 1 83 ? 30.336 3.010 -5.201 1.00 69.12 83 ASP A CA 1
ATOM 704 C C . ASP A 1 83 ? 29.821 1.616 -5.643 1.00 69.12 83 ASP A C 1
ATOM 706 O O . ASP A 1 83 ? 28.616 1.334 -5.600 1.00 69.12 83 ASP A O 1
ATOM 710 N N . PRO A 1 84 ? 30.716 0.680 -6.022 1.00 66.50 84 PRO A N 1
ATOM 711 C CA . PRO A 1 84 ? 30.329 -0.651 -6.487 1.00 66.50 84 PRO A CA 1
ATOM 712 C C . PRO A 1 84 ? 29.594 -1.512 -5.445 1.00 66.50 84 PRO A C 1
ATOM 714 O O . PRO A 1 84 ? 28.793 -2.370 -5.823 1.00 66.50 84 PRO A O 1
ATOM 717 N N . LYS A 1 85 ? 29.848 -1.325 -4.140 1.00 66.69 85 LYS A N 1
ATOM 718 C CA . LYS A 1 85 ? 29.179 -2.100 -3.074 1.00 66.69 85 LYS A CA 1
ATOM 719 C C . LYS A 1 85 ? 27.742 -1.641 -2.870 1.00 66.69 85 LYS A C 1
ATOM 721 O O . LYS A 1 85 ? 26.845 -2.466 -2.698 1.00 66.69 85 LYS A O 1
ATOM 726 N N . VAL A 1 86 ? 27.541 -0.331 -2.929 1.00 66.38 86 VAL A N 1
ATOM 727 C CA . VAL A 1 86 ? 26.233 0.327 -2.894 1.00 66.38 86 VAL A CA 1
ATOM 728 C C . VAL A 1 86 ? 25.393 -0.174 -4.079 1.00 66.38 86 VAL A C 1
ATOM 730 O O . VAL A 1 86 ? 24.310 -0.727 -3.882 1.00 66.38 86 VAL A O 1
ATOM 733 N N . SER A 1 87 ? 25.960 -0.156 -5.290 1.00 68.75 87 SER A N 1
ATOM 734 C CA . SER A 1 87 ? 25.326 -0.675 -6.513 1.00 68.75 87 SER A CA 1
ATOM 735 C C . SER A 1 87 ? 24.895 -2.153 -6.428 1.00 68.75 87 SER A C 1
ATOM 737 O O . SER A 1 87 ? 23.822 -2.521 -6.916 1.00 68.75 87 SER A O 1
ATOM 739 N N . PHE A 1 88 ? 25.688 -3.023 -5.783 1.00 69.38 88 PHE A N 1
ATOM 740 C C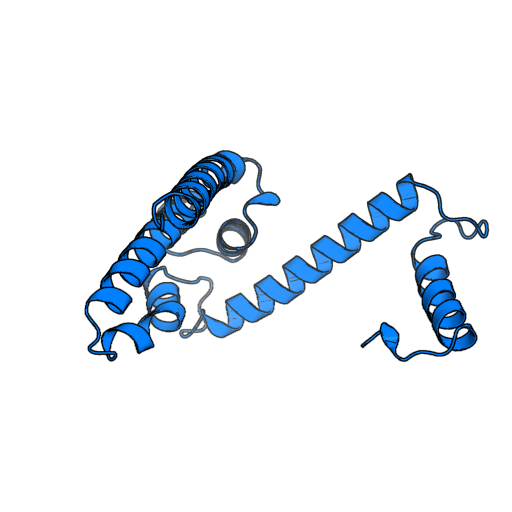A . PHE A 1 88 ? 25.351 -4.447 -5.642 1.00 69.38 88 PHE A CA 1
ATOM 741 C C . PHE A 1 88 ? 24.109 -4.682 -4.768 1.00 69.38 88 PHE A C 1
ATOM 743 O O . PHE A 1 88 ? 23.221 -5.444 -5.161 1.00 69.38 88 PHE A O 1
ATOM 750 N N . ASN A 1 89 ? 24.013 -4.008 -3.617 1.00 73.31 89 ASN A N 1
ATOM 751 C CA . ASN A 1 89 ? 22.859 -4.138 -2.721 1.00 73.31 89 ASN A CA 1
ATOM 752 C C . ASN A 1 89 ? 21.576 -3.614 -3.378 1.00 73.31 89 ASN A C 1
ATOM 754 O O . ASN A 1 89 ? 20.536 -4.273 -3.317 1.00 73.31 89 ASN A O 1
ATOM 758 N N . TYR A 1 90 ? 21.658 -2.486 -4.086 1.00 78.25 90 TYR A N 1
ATOM 759 C CA . TYR A 1 90 ? 20.506 -1.925 -4.792 1.00 78.25 90 TYR A CA 1
ATOM 760 C C . TYR A 1 90 ? 20.029 -2.795 -5.950 1.00 78.25 90 TYR A C 1
ATOM 762 O O . TYR A 1 90 ? 18.825 -2.945 -6.146 1.00 78.25 90 TYR A O 1
ATOM 770 N N . ARG A 1 91 ? 20.941 -3.458 -6.669 1.00 81.75 91 ARG A N 1
ATOM 771 C CA . ARG A 1 91 ? 20.559 -4.427 -7.704 1.00 81.75 91 ARG A CA 1
ATOM 772 C C . ARG A 1 91 ? 19.735 -5.582 -7.130 1.00 81.75 91 ARG A C 1
ATOM 774 O O . ARG A 1 91 ? 18.764 -5.994 -7.755 1.00 81.75 91 ARG A O 1
ATOM 781 N N . GLN A 1 92 ? 20.094 -6.091 -5.950 1.00 82.88 92 GLN A N 1
ATOM 782 C CA . GLN A 1 92 ? 19.325 -7.150 -5.282 1.00 82.88 92 GLN A CA 1
ATOM 783 C C . GLN A 1 92 ? 17.941 -6.659 -4.839 1.00 82.88 92 GLN A C 1
ATOM 785 O O . GLN A 1 92 ? 16.956 -7.374 -5.021 1.00 82.88 92 GLN A O 1
ATOM 790 N N . MET A 1 93 ? 17.852 -5.433 -4.313 1.00 83.62 93 MET A N 1
ATOM 791 C CA . MET A 1 93 ? 16.570 -4.809 -3.966 1.00 83.62 93 MET A CA 1
ATOM 792 C C . MET A 1 93 ? 15.677 -4.639 -5.198 1.00 83.62 93 MET A C 1
ATOM 794 O O . MET A 1 93 ? 14.537 -5.088 -5.180 1.00 83.62 93 MET A O 1
ATOM 798 N N . MET A 1 94 ? 16.218 -4.105 -6.294 1.00 88.56 94 MET A N 1
ATOM 799 C CA . MET A 1 94 ? 15.487 -3.924 -7.548 1.00 88.56 94 MET A CA 1
ATOM 800 C C . MET A 1 94 ? 14.973 -5.256 -8.112 1.00 88.56 94 MET A C 1
ATOM 802 O O . MET A 1 94 ? 13.818 -5.337 -8.506 1.00 88.56 94 MET A O 1
ATOM 806 N N . ILE A 1 95 ? 15.782 -6.325 -8.099 1.00 88.62 95 ILE A N 1
ATOM 807 C CA . ILE A 1 95 ? 15.342 -7.663 -8.543 1.00 88.62 95 ILE A CA 1
ATOM 808 C C . ILE A 1 95 ? 14.209 -8.197 -7.658 1.00 88.62 95 ILE A C 1
ATOM 810 O O . ILE A 1 95 ? 13.276 -8.838 -8.147 1.00 88.62 95 ILE A O 1
ATOM 814 N N . ARG A 1 96 ? 14.293 -7.979 -6.341 1.00 88.06 96 ARG A N 1
ATOM 815 C CA . ARG A 1 96 ? 13.251 -8.402 -5.400 1.00 88.06 96 ARG A CA 1
ATOM 816 C C . ARG A 1 96 ? 11.944 -7.657 -5.665 1.00 88.06 96 ARG A C 1
ATOM 818 O O . ARG A 1 96 ? 10.887 -8.290 -5.654 1.00 88.06 96 ARG A O 1
ATOM 825 N N . ASP A 1 97 ? 12.027 -6.356 -5.900 1.00 91.25 97 ASP A N 1
ATOM 826 C C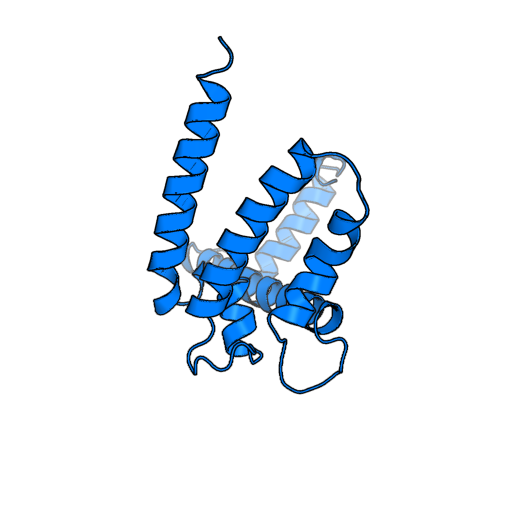A . ASP A 1 97 ? 10.863 -5.515 -6.140 1.00 91.25 97 ASP A CA 1
ATOM 827 C C . ASP A 1 97 ? 10.268 -5.810 -7.530 1.00 91.25 97 ASP A C 1
ATOM 829 O O . ASP A 1 97 ? 9.059 -5.962 -7.631 1.00 91.25 97 ASP A O 1
ATOM 833 N N . GLU A 1 98 ? 11.084 -6.082 -8.556 1.00 93.75 98 GLU A N 1
ATOM 834 C CA . GLU A 1 98 ? 10.616 -6.520 -9.885 1.00 93.75 98 GLU A CA 1
ATOM 835 C C . GLU A 1 98 ? 9.829 -7.833 -9.804 1.00 93.75 98 GLU A C 1
ATOM 837 O O . GLU A 1 98 ? 8.776 -7.989 -10.420 1.00 93.75 98 GLU A O 1
ATOM 842 N N . ARG A 1 99 ? 10.325 -8.800 -9.021 1.00 92.44 99 ARG A N 1
ATOM 843 C CA . ARG A 1 99 ? 9.616 -10.068 -8.792 1.00 92.44 99 ARG A CA 1
ATOM 844 C C . ARG A 1 99 ? 8.282 -9.854 -8.093 1.00 92.44 99 ARG A C 1
ATOM 846 O O . ARG A 1 99 ? 7.322 -10.539 -8.421 1.00 92.44 99 ARG A O 1
ATOM 853 N N . ARG A 1 100 ? 8.230 -8.940 -7.120 1.00 93.38 100 ARG A N 1
ATOM 854 C CA . ARG A 1 100 ? 6.981 -8.608 -6.429 1.00 93.38 100 ARG A CA 1
ATOM 855 C C . ARG A 1 100 ? 6.014 -7.899 -7.374 1.00 93.38 100 ARG A C 1
ATOM 857 O O . ARG A 1 100 ? 4.841 -8.239 -7.368 1.00 93.38 100 ARG A O 1
ATOM 864 N N . PHE A 1 101 ? 6.510 -6.984 -8.202 1.00 95.00 101 PHE A N 1
ATOM 865 C CA . PHE A 1 101 ? 5.717 -6.269 -9.197 1.00 95.00 101 PHE A CA 1
ATOM 866 C C . PHE A 1 101 ? 5.064 -7.245 -10.180 1.00 95.00 101 PHE A C 1
ATOM 868 O O . PHE A 1 101 ? 3.853 -7.227 -10.334 1.00 95.00 101 PHE A O 1
ATOM 875 N N . LYS A 1 102 ? 5.839 -8.190 -10.726 1.00 94.81 102 LYS A N 1
ATOM 876 C CA . LYS A 1 102 ? 5.336 -9.260 -11.609 1.00 94.81 102 LYS A CA 1
ATOM 877 C C . LYS A 1 102 ? 4.316 -10.195 -10.962 1.00 94.81 102 LYS A C 1
ATOM 879 O O . LYS A 1 102 ? 3.577 -10.854 -11.673 1.00 94.81 102 LYS A O 1
ATOM 884 N N . MET A 1 103 ? 4.344 -10.340 -9.638 1.00 94.06 103 MET A N 1
ATOM 885 C CA . MET A 1 103 ? 3.351 -11.143 -8.919 1.00 94.06 103 MET A CA 1
ATOM 886 C C . MET A 1 103 ? 2.052 -10.359 -8.707 1.00 94.06 103 MET A C 1
ATOM 888 O O . MET A 1 103 ? 0.980 -10.953 -8.684 1.00 94.06 103 MET A O 1
ATOM 892 N N . ALA A 1 104 ? 2.165 -9.043 -8.514 1.00 95.00 104 ALA A N 1
ATOM 893 C CA . ALA A 1 104 ? 1.026 -8.154 -8.332 1.00 95.00 104 ALA A CA 1
ATOM 894 C C . ALA A 1 104 ? 0.266 -7.917 -9.644 1.00 95.00 104 ALA A C 1
ATOM 896 O O . ALA A 1 104 ? -0.960 -7.871 -9.614 1.00 95.00 104 ALA A O 1
ATOM 897 N N . ASP A 1 105 ? 1.017 -7.800 -10.741 1.00 95.12 105 ASP A N 1
ATOM 898 C CA . ASP A 1 105 ? 0.570 -7.702 -12.130 1.00 95.12 105 ASP A CA 1
ATOM 899 C C . ASP A 1 105 ? -0.131 -9.002 -12.565 1.00 95.12 105 ASP A C 1
ATOM 901 O O . ASP A 1 105 ? 0.511 -10.032 -12.794 1.00 95.12 105 ASP A O 1
ATOM 905 N N . TYR A 1 106 ? -1.464 -8.975 -12.600 1.00 90.50 106 TYR A N 1
ATOM 906 C CA . TYR A 1 106 ? -2.273 -10.166 -12.851 1.00 90.50 106 TYR A CA 1
ATOM 907 C C . TYR A 1 106 ? -2.427 -10.445 -14.348 1.00 90.50 106 TYR A C 1
ATOM 909 O O . TYR A 1 106 ? -2.540 -11.610 -14.748 1.00 90.50 106 TYR A O 1
ATOM 917 N N . ASP A 1 107 ? -2.448 -9.397 -15.174 1.00 93.62 107 ASP A N 1
ATOM 918 C CA . ASP A 1 107 ? -2.582 -9.518 -16.627 1.00 93.62 107 ASP A CA 1
ATOM 919 C C . ASP A 1 107 ? -1.234 -9.680 -17.359 1.00 93.62 107 ASP A C 1
ATOM 921 O O . ASP A 1 107 ? -1.199 -10.190 -18.486 1.00 93.62 107 ASP A O 1
ATOM 925 N N . GLY A 1 108 ? -0.125 -9.385 -16.679 1.00 94.19 108 GLY A N 1
ATOM 926 C CA . GLY A 1 108 ? 1.239 -9.635 -17.127 1.00 94.19 108 GLY A CA 1
ATOM 927 C C . GLY A 1 108 ? 1.751 -8.617 -18.143 1.00 94.19 108 GLY A C 1
ATOM 928 O O . GLY A 1 108 ? 2.673 -8.940 -18.904 1.00 94.19 108 GLY A O 1
ATOM 929 N N . ASP A 1 109 ? 1.157 -7.425 -18.214 1.00 95.25 109 ASP A N 1
ATOM 930 C CA . ASP A 1 109 ? 1.530 -6.389 -19.177 1.00 95.25 109 ASP A CA 1
ATOM 931 C C . ASP A 1 109 ? 2.714 -5.503 -18.717 1.00 95.25 109 ASP A C 1
ATOM 933 O O . ASP A 1 109 ? 3.189 -4.641 -19.472 1.00 95.25 109 ASP A O 1
ATOM 937 N N . MET A 1 110 ? 3.255 -5.769 -17.517 1.00 95.12 110 MET A N 1
ATOM 938 C CA . MET A 1 110 ? 4.307 -5.008 -16.833 1.00 95.12 110 MET A CA 1
ATOM 939 C C . MET A 1 110 ? 3.904 -3.565 -16.479 1.00 95.12 110 MET A C 1
ATOM 941 O O . MET A 1 110 ? 4.768 -2.681 -16.337 1.00 95.12 110 MET A O 1
ATOM 945 N N . ARG A 1 111 ? 2.603 -3.319 -16.300 1.00 96.06 111 ARG A N 1
ATOM 946 C CA . ARG A 1 111 ? 2.006 -2.047 -15.892 1.00 96.06 111 ARG A CA 1
ATOM 947 C C . ARG A 1 111 ? 0.916 -2.301 -14.858 1.00 96.06 111 ARG A C 1
ATOM 949 O O . ARG A 1 111 ? -0.121 -2.873 -15.130 1.00 96.06 111 ARG A O 1
ATOM 956 N N . ALA A 1 112 ? 1.118 -1.789 -13.656 1.00 96.31 112 ALA A N 1
ATOM 957 C CA . ALA A 1 112 ? 0.157 -1.985 -12.589 1.00 96.31 112 ALA A CA 1
ATOM 958 C C . ALA A 1 112 ? -0.961 -0.943 -12.688 1.00 96.31 112 ALA A C 1
ATOM 960 O O . ALA A 1 112 ? -0.702 0.266 -12.645 1.00 96.31 112 ALA A O 1
ATOM 961 N N . ASN A 1 113 ? -2.211 -1.391 -12.764 1.00 95.94 113 ASN A N 1
ATOM 962 C CA . ASN A 1 113 ? -3.354 -0.526 -12.476 1.00 95.94 113 ASN A CA 1
ATOM 963 C C . ASN A 1 113 ? -3.416 -0.199 -10.962 1.00 95.94 113 ASN A C 1
ATOM 965 O O . ASN A 1 113 ? -2.602 -0.685 -10.174 1.00 95.94 113 ASN A O 1
ATOM 969 N N . LYS A 1 114 ? -4.371 0.629 -10.508 1.00 93.75 114 LYS A N 1
ATOM 970 C CA . LYS A 1 114 ? -4.456 1.019 -9.082 1.00 93.75 114 LYS A CA 1
ATOM 971 C C . LYS A 1 114 ? -4.567 -0.173 -8.124 1.00 93.75 114 LYS A C 1
ATOM 973 O O . LYS A 1 114 ? -3.983 -0.133 -7.043 1.00 93.75 114 LYS A O 1
ATOM 978 N N . GLU A 1 115 ? -5.307 -1.214 -8.486 1.00 94.25 115 GLU A N 1
ATOM 979 C CA . GLU A 1 115 ? -5.518 -2.385 -7.627 1.00 94.25 115 GLU A CA 1
ATOM 980 C C . GLU A 1 115 ? -4.241 -3.227 -7.536 1.00 94.25 115 GLU A C 1
ATOM 982 O O . GLU A 1 115 ? -3.789 -3.544 -6.436 1.00 94.25 115 GLU A O 1
ATOM 987 N N . GLU A 1 116 ? -3.595 -3.490 -8.671 1.00 95.69 116 GLU A N 1
ATOM 988 C CA . GLU A 1 116 ? -2.321 -4.218 -8.742 1.00 95.69 116 GLU A CA 1
ATOM 989 C C . GLU A 1 116 ? -1.192 -3.443 -8.057 1.00 95.69 116 GLU A C 1
ATOM 991 O O . GLU A 1 116 ? -0.375 -4.014 -7.336 1.00 95.69 116 GLU A O 1
ATOM 996 N N . PHE A 1 117 ? -1.171 -2.117 -8.197 1.00 95.12 117 PHE A N 1
ATOM 997 C CA . PHE A 1 117 ? -0.179 -1.281 -7.530 1.00 95.12 117 PHE A CA 1
ATOM 998 C C . PHE A 1 117 ? -0.396 -1.262 -6.013 1.00 95.12 117 PHE A C 1
ATOM 1000 O O . PHE A 1 117 ? 0.567 -1.315 -5.247 1.00 95.12 117 PHE A O 1
ATOM 1007 N N . THR A 1 118 ? -1.655 -1.286 -5.561 1.00 94.31 118 THR A N 1
ATOM 1008 C CA . THR A 1 118 ? -1.976 -1.481 -4.139 1.00 94.31 118 THR A CA 1
ATOM 1009 C C . THR A 1 118 ? -1.488 -2.848 -3.657 1.00 94.31 118 THR A C 1
ATOM 1011 O O . THR A 1 118 ? -0.868 -2.926 -2.599 1.00 94.31 118 THR A O 1
ATOM 1014 N N . ALA A 1 119 ? -1.691 -3.912 -4.440 1.00 94.19 119 ALA A N 1
ATOM 1015 C CA . ALA A 1 119 ? -1.214 -5.257 -4.115 1.00 94.19 119 ALA A CA 1
ATOM 1016 C C . ALA A 1 119 ? 0.317 -5.362 -4.077 1.00 94.19 119 ALA A C 1
ATOM 1018 O O . ALA A 1 119 ? 0.879 -6.114 -3.282 1.00 94.19 119 ALA A O 1
ATOM 1019 N N . PHE A 1 120 ? 1.012 -4.581 -4.898 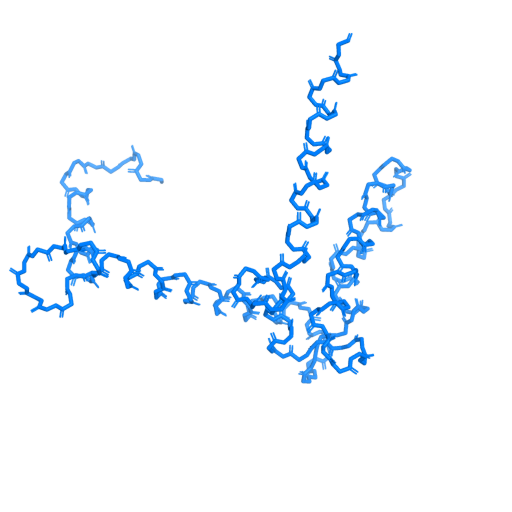1.00 94.31 120 PHE A N 1
ATOM 1020 C CA . PHE A 1 120 ? 2.465 -4.477 -4.873 1.00 94.31 120 PHE A CA 1
ATOM 1021 C C . PHE A 1 120 ? 2.997 -3.775 -3.606 1.00 94.31 120 PHE A C 1
ATOM 1023 O O . PHE A 1 120 ? 3.999 -4.224 -3.030 1.00 94.31 120 PHE A O 1
ATOM 1030 N N . LEU A 1 121 ? 2.341 -2.695 -3.165 1.00 91.88 121 LEU A N 1
ATOM 1031 C CA . LEU A 1 121 ? 2.746 -1.903 -1.995 1.00 91.88 121 LEU A CA 1
ATOM 1032 C C . LEU A 1 121 ? 2.329 -2.538 -0.663 1.00 91.88 121 LEU A C 1
ATOM 1034 O O . LEU A 1 121 ? 3.131 -2.574 0.270 1.00 91.88 121 LEU A O 1
ATOM 1038 N N . HIS A 1 122 ? 1.113 -3.078 -0.613 1.00 91.25 122 HIS A N 1
ATOM 1039 C CA . HIS A 1 122 ? 0.483 -3.685 0.561 1.00 91.25 122 HIS A CA 1
ATOM 1040 C C . HIS A 1 122 ? 0.082 -5.137 0.282 1.00 91.25 122 HIS A C 1
ATOM 1042 O O . HIS A 1 122 ? -1.101 -5.486 0.352 1.00 91.25 122 HIS A O 1
ATOM 1048 N N . PRO A 1 123 ? 1.044 -6.014 -0.060 1.00 91.31 123 PRO A N 1
ATOM 1049 C CA . PRO A 1 123 ? 0.747 -7.396 -0.420 1.00 91.31 123 PRO A CA 1
ATOM 1050 C C . PRO A 1 123 ? 0.024 -8.159 0.699 1.00 91.31 123 PRO A C 1
ATOM 1052 O O . PRO A 1 123 ? -0.684 -9.122 0.420 1.00 91.31 123 PRO A O 1
ATOM 1055 N N . GLU A 1 124 ? 0.174 -7.748 1.962 1.00 87.75 124 GLU A N 1
ATOM 1056 C CA . GLU A 1 124 ? -0.484 -8.343 3.130 1.00 87.75 124 GLU A CA 1
ATOM 1057 C C . GLU A 1 124 ? -2.015 -8.316 3.070 1.00 87.75 124 GLU A C 1
ATOM 1059 O O . GLU A 1 124 ? -2.660 -9.178 3.674 1.00 87.75 124 GLU A O 1
ATOM 1064 N N . GLU A 1 125 ? -2.583 -7.389 2.300 1.00 88.12 125 GLU A N 1
ATOM 1065 C CA . GLU A 1 125 ? -4.028 -7.240 2.131 1.00 88.12 125 GLU A CA 1
ATOM 1066 C C . GLU A 1 125 ? -4.594 -8.104 0.994 1.00 88.12 125 GLU A C 1
ATOM 1068 O O . GLU A 1 125 ? -5.813 -8.212 0.848 1.00 88.12 125 GLU A O 1
ATOM 1073 N N . PHE A 1 126 ? -3.734 -8.754 0.203 1.00 90.19 126 PHE A N 1
ATOM 1074 C CA . PHE A 1 126 ? -4.135 -9.519 -0.976 1.00 90.19 126 PHE A CA 1
ATOM 1075 C C . PHE A 1 126 ? -3.766 -10.991 -0.819 1.00 90.19 126 PHE A C 1
ATOM 1077 O O . PHE A 1 126 ? -2.598 -11.368 -0.735 1.00 90.19 126 PHE A O 1
ATOM 1084 N N . ASP A 1 127 ? -4.780 -11.858 -0.828 1.00 89.94 127 ASP A N 1
ATOM 1085 C CA . ASP A 1 127 ? -4.595 -13.294 -0.595 1.00 89.94 127 ASP A CA 1
ATOM 1086 C C . ASP A 1 127 ? -3.598 -13.938 -1.570 1.00 89.94 127 ASP A C 1
ATOM 1088 O O . ASP A 1 127 ? -2.772 -14.747 -1.148 1.00 89.94 127 ASP A O 1
ATOM 1092 N N . TYR A 1 128 ? -3.623 -13.542 -2.846 1.00 91.19 128 TYR A N 1
ATOM 1093 C CA . TYR A 1 128 ? -2.734 -14.083 -3.881 1.00 91.19 128 TYR A CA 1
ATOM 1094 C C . TYR A 1 128 ? -1.278 -13.605 -3.755 1.00 91.19 128 TYR A C 1
ATOM 1096 O O . TYR A 1 128 ? -0.377 -14.220 -4.319 1.00 91.19 128 TYR A O 1
ATOM 1104 N N . MET A 1 129 ? -1.027 -12.554 -2.971 1.00 91.81 129 MET A N 1
ATOM 1105 C CA . MET A 1 129 ? 0.311 -12.019 -2.709 1.00 91.81 129 MET A CA 1
ATOM 1106 C C . MET A 1 129 ? 0.952 -12.610 -1.446 1.00 91.81 129 MET A C 1
ATOM 1108 O O . MET A 1 129 ? 2.132 -12.380 -1.175 1.00 91.81 129 MET A O 1
ATOM 1112 N N . LYS A 1 130 ? 0.232 -13.420 -0.663 1.00 87.00 130 LYS A N 1
ATOM 1113 C CA . LYS A 1 130 ? 0.762 -13.990 0.589 1.00 87.00 130 LYS A CA 1
ATOM 1114 C C . LYS A 1 130 ? 2.039 -14.804 0.381 1.00 87.00 130 LYS A C 1
ATOM 1116 O O . LYS A 1 130 ? 2.964 -14.706 1.189 1.00 87.00 130 LYS A O 1
ATOM 1121 N N . ASP A 1 131 ? 2.136 -15.535 -0.726 1.00 83.31 131 ASP A N 1
ATOM 1122 C CA . ASP A 1 131 ? 3.301 -16.368 -1.030 1.00 83.31 131 ASP A CA 1
ATOM 1123 C C . ASP A 1 131 ? 4.580 -15.534 -1.220 1.00 83.31 131 ASP A C 1
ATOM 1125 O O . ASP A 1 131 ? 5.648 -15.909 -0.721 1.00 83.31 131 ASP A O 1
ATOM 1129 N N . ILE A 1 132 ? 4.489 -14.358 -1.860 1.00 82.88 132 ILE A N 1
ATOM 1130 C CA . ILE A 1 132 ? 5.659 -13.489 -2.061 1.00 82.88 132 ILE A CA 1
ATOM 1131 C C . ILE A 1 132 ? 6.129 -12.859 -0.740 1.00 82.88 132 ILE A C 1
ATOM 1133 O O . ILE A 1 132 ? 7.336 -12.723 -0.522 1.00 82.88 132 ILE A O 1
ATOM 1137 N N . ILE A 1 133 ? 5.212 -12.553 0.184 1.00 76.25 133 ILE A N 1
ATOM 1138 C CA . ILE A 1 133 ? 5.540 -12.026 1.522 1.00 76.25 133 ILE A CA 1
ATOM 1139 C C . ILE A 1 133 ? 6.298 -13.067 2.331 1.00 76.25 133 ILE A C 1
ATOM 1141 O O . ILE A 1 133 ? 7.301 -12.752 2.975 1.00 76.25 133 ILE A O 1
ATOM 1145 N N . VAL A 1 134 ? 5.826 -14.312 2.295 1.00 73.94 134 VAL A N 1
ATOM 1146 C CA . VAL A 1 134 ? 6.443 -15.430 3.005 1.00 73.94 134 VAL A CA 1
ATOM 1147 C C . VAL A 1 134 ? 7.871 -15.636 2.501 1.00 73.94 134 VAL A C 1
ATOM 1149 O O . VAL A 1 134 ? 8.811 -15.623 3.299 1.00 73.94 134 VAL A O 1
ATOM 1152 N N . LEU A 1 135 ? 8.059 -15.711 1.180 1.00 73.69 135 LEU A N 1
ATOM 1153 C CA . LEU A 1 135 ? 9.379 -15.834 0.556 1.00 73.69 135 LEU A CA 1
ATOM 1154 C C . LEU A 1 135 ? 10.314 -14.680 0.941 1.00 73.69 135 LEU A C 1
ATOM 1156 O O . LEU A 1 135 ? 11.451 -14.912 1.353 1.00 73.69 135 LEU A O 1
ATOM 1160 N N . GLN A 1 136 ? 9.844 -13.436 0.865 1.00 68.38 136 GLN A N 1
ATOM 1161 C CA . GLN A 1 136 ? 10.654 -12.271 1.221 1.00 68.38 136 GLN A CA 1
ATOM 1162 C C . GLN A 1 136 ? 10.967 -12.204 2.721 1.00 68.38 136 GLN A C 1
ATOM 1164 O O . GLN A 1 136 ? 12.067 -11.802 3.093 1.00 68.38 136 GLN A O 1
ATOM 1169 N N . THR A 1 137 ? 10.051 -12.646 3.583 1.00 65.12 137 THR A N 1
ATOM 1170 C CA . THR A 1 137 ? 10.254 -12.698 5.038 1.00 65.12 137 THR A CA 1
ATOM 1171 C C . THR A 1 137 ? 11.308 -13.735 5.417 1.00 65.12 137 THR A C 1
ATOM 1173 O O . THR A 1 137 ? 12.146 -13.455 6.273 1.00 65.12 137 THR A O 1
ATOM 1176 N N . PHE A 1 138 ? 11.319 -14.906 4.775 1.00 61.41 138 PHE A N 1
ATOM 1177 C CA . PHE A 1 138 ? 12.371 -15.902 4.991 1.00 61.41 138 PHE A CA 1
ATOM 1178 C C . PHE A 1 138 ? 13.735 -15.402 4.505 1.00 61.41 138 PHE A C 1
ATOM 1180 O O . PHE A 1 138 ? 14.712 -15.498 5.241 1.00 61.41 138 PHE A O 1
ATOM 1187 N N . ILE A 1 139 ? 13.792 -14.777 3.325 1.00 59.22 139 ILE A N 1
ATOM 1188 C CA . ILE A 1 139 ? 15.041 -14.235 2.769 1.00 59.22 139 ILE A CA 1
ATOM 1189 C C . ILE A 1 139 ? 15.575 -13.069 3.622 1.00 59.22 139 ILE A C 1
ATOM 1191 O O . ILE A 1 139 ? 16.774 -13.007 3.884 1.00 59.22 139 ILE A O 1
ATOM 1195 N N . CYS A 1 140 ? 14.711 -12.176 4.119 1.00 53.22 140 CYS A N 1
ATOM 1196 C CA . CYS A 1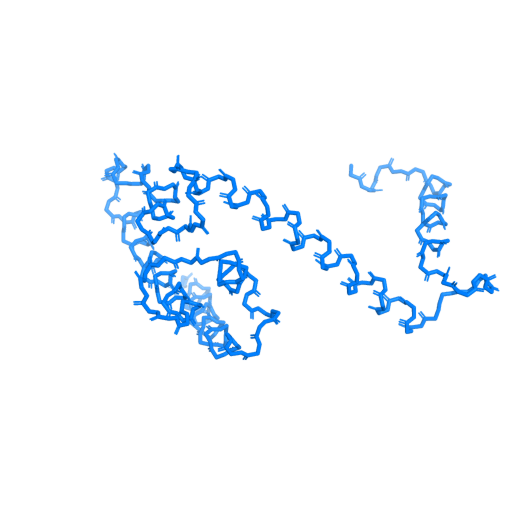 140 ? 15.115 -11.106 5.036 1.00 53.22 140 CYS A CA 1
ATOM 1197 C C . CYS A 1 140 ? 15.550 -11.642 6.407 1.00 53.22 140 CYS A C 1
ATOM 1199 O O . CYS A 1 140 ? 16.498 -11.112 6.979 1.00 53.22 140 CYS A O 1
ATOM 1201 N N . LYS A 1 141 ? 14.904 -12.688 6.943 1.00 47.81 141 LYS A N 1
ATOM 1202 C CA . LYS A 1 141 ? 15.318 -13.307 8.213 1.00 47.81 141 LYS A CA 1
ATOM 1203 C C . LYS A 1 141 ? 16.677 -13.988 8.102 1.00 47.81 141 LYS A C 1
ATOM 1205 O O . LYS A 1 141 ? 17.499 -13.785 8.988 1.00 47.81 141 LYS A O 1
ATOM 1210 N N . GLU A 1 142 ? 16.939 -14.708 7.014 1.00 43.00 142 GLU A N 1
ATOM 1211 C CA . GLU A 1 142 ? 18.261 -15.281 6.731 1.00 43.00 142 GLU A CA 1
ATOM 1212 C C . GLU A 1 142 ? 19.313 -14.181 6.526 1.00 43.00 142 GLU A C 1
ATOM 1214 O O . GLU A 1 142 ? 20.395 -14.253 7.097 1.00 43.00 142 GLU A O 1
ATOM 1219 N N . ALA A 1 143 ? 18.991 -13.102 5.804 1.00 43.12 143 ALA A N 1
ATOM 1220 C CA . ALA A 1 143 ? 19.908 -11.974 5.621 1.00 43.12 143 ALA A CA 1
ATOM 1221 C C . ALA A 1 143 ? 20.229 -11.240 6.940 1.00 43.12 143 ALA A C 1
ATOM 1223 O O . ALA A 1 143 ? 21.385 -10.898 7.183 1.00 43.12 143 ALA A O 1
ATOM 1224 N N . ILE A 1 144 ? 19.236 -11.036 7.816 1.00 46.78 144 ILE A N 1
ATOM 1225 C CA . ILE A 1 144 ? 19.430 -10.457 9.157 1.00 46.78 144 ILE A CA 1
ATOM 1226 C C . ILE A 1 144 ? 20.223 -11.422 10.048 1.00 46.78 144 ILE A C 1
ATOM 1228 O O . ILE A 1 144 ? 21.121 -10.988 10.768 1.00 46.78 144 ILE A O 1
ATOM 1232 N N . TYR A 1 145 ? 19.937 -12.725 9.991 1.00 44.97 145 TYR A N 1
ATOM 1233 C CA . TYR A 1 145 ? 20.650 -13.747 10.757 1.00 44.97 145 TYR A CA 1
ATOM 1234 C C . TYR A 1 145 ? 22.124 -13.836 10.341 1.00 44.97 145 TYR A C 1
ATOM 1236 O O . TYR A 1 145 ? 23.002 -13.729 11.193 1.00 44.97 145 TYR A O 1
ATOM 1244 N N . ILE A 1 146 ? 22.410 -13.909 9.040 1.00 51.75 146 ILE A N 1
ATOM 1245 C CA . ILE A 1 146 ? 23.775 -13.919 8.501 1.00 51.75 146 ILE A CA 1
ATOM 1246 C C . ILE A 1 146 ? 24.497 -12.622 8.884 1.00 51.75 146 ILE A C 1
ATOM 1248 O O . ILE A 1 146 ? 25.570 -12.681 9.471 1.00 51.75 146 ILE A O 1
ATOM 1252 N N . HIS A 1 147 ? 23.892 -11.449 8.668 1.00 44.88 147 HIS A N 1
ATOM 1253 C CA . HIS A 1 147 ? 24.532 -10.171 9.001 1.00 44.88 147 HIS A CA 1
ATOM 1254 C C . HIS A 1 147 ? 24.851 -10.017 10.499 1.00 44.88 147 HIS A C 1
ATOM 1256 O O . HIS A 1 147 ? 25.870 -9.428 10.855 1.00 44.88 147 HIS A O 1
ATOM 1262 N N . THR A 1 148 ? 24.015 -10.572 11.381 1.00 48.03 148 THR A N 1
ATOM 1263 C CA . THR A 1 148 ? 24.230 -10.529 12.837 1.00 48.03 148 THR A CA 1
ATOM 1264 C C . THR A 1 148 ? 25.204 -11.594 13.351 1.00 48.03 148 THR A C 1
ATOM 1266 O O . THR A 1 148 ? 25.751 -11.410 14.435 1.00 48.03 148 THR A O 1
ATOM 1269 N N . HIS A 1 149 ? 25.458 -12.671 12.594 1.00 51.94 149 HIS A N 1
ATOM 1270 C CA . HIS A 1 149 ? 26.257 -13.823 13.045 1.00 51.94 149 HIS A CA 1
ATOM 1271 C C . HIS A 1 149 ? 27.545 -14.073 12.239 1.00 51.94 149 HIS A C 1
ATOM 1273 O O . HIS A 1 149 ? 28.334 -14.928 12.628 1.00 51.94 149 HIS A O 1
ATOM 1279 N N . THR A 1 150 ? 27.807 -13.341 11.150 1.00 50.66 150 THR A N 1
ATOM 1280 C CA . THR A 1 150 ? 29.083 -13.418 10.403 1.00 50.66 150 THR A CA 1
ATOM 1281 C C . THR A 1 150 ? 30.048 -12.265 10.701 1.00 50.66 150 THR A C 1
ATOM 1283 O O . THR A 1 150 ? 31.090 -12.163 10.059 1.00 50.66 150 THR A O 1
ATOM 1286 N N . HIS A 1 151 ? 29.716 -11.386 11.655 1.00 47.41 151 HIS A N 1
ATOM 1287 C CA . HIS A 1 151 ? 30.594 -10.321 12.167 1.00 47.41 151 HIS A CA 1
ATOM 1288 C C . HIS A 1 151 ? 31.129 -10.624 13.583 1.00 47.41 151 HIS A C 1
ATOM 1290 O O . HIS A 1 151 ? 31.152 -9.7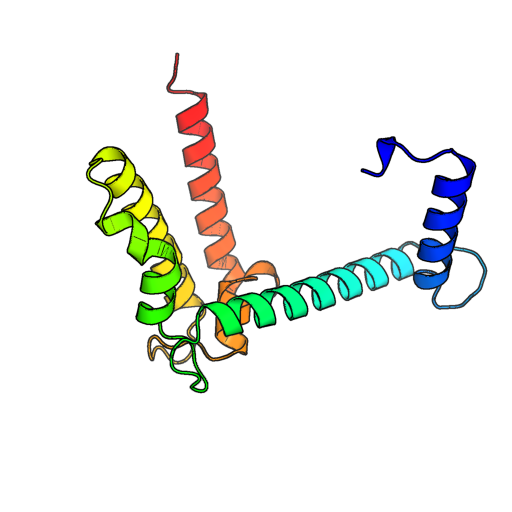56 14.455 1.00 47.41 151 HIS A O 1
ATOM 1296 N N . THR A 1 152 ? 31.600 -11.855 13.786 1.00 41.28 152 THR A N 1
ATOM 1297 C CA . THR A 1 152 ? 32.532 -12.267 14.856 1.00 41.28 152 THR A CA 1
ATOM 1298 C C . THR A 1 152 ? 33.678 -13.027 14.223 1.00 41.28 152 THR A C 1
ATOM 1300 O O . THR A 1 152 ? 34.837 -12.750 14.595 1.00 41.28 152 THR A O 1
#